Protein AF-A0AAU1FVG0-F1 (afdb_monomer_lite)

pLDDT: mean 93.1, std 7.18, range [60.38, 97.75]

Sequence (55 aa):
MGTRFWPDRATARADIFDFIETFYNRRRLRKHIHWGYLTPHETRLRYRQDQALAA

Secondary structure (DSSP, 8-state):
--PPP-SSHHHHHHHHHHIIIIIIHHH--EEETTTEEE-HHHHHHHHHHHHHHT-

Structure (mmCIF, N/CA/C/O backbone):
data_AF-A0AAU1FVG0-F1
#
_entry.id   AF-A0AAU1FVG0-F1
#
loop_
_atom_site.group_PDB
_atom_site.id
_atom_site.type_symbol
_atom_site.label_atom_id
_atom_site.label_alt_id
_atom_site.label_comp_id
_atom_site.label_asym_id
_atom_site.label_entity_id
_atom_site.label_seq_id
_atom_site.pdbx_PDB_ins_code
_atom_site.Cartn_x
_atom_site.Cartn_y
_atom_site.Cartn_z
_atom_site.occupancy
_atom_site.B_iso_or_equiv
_atom_site.auth_seq_id
_atom_site.auth_comp_id
_atom_site.auth_asym_id
_atom_site.auth_atom_id
_atom_site.pdbx_PDB_model_num
ATOM 1 N N . MET A 1 1 ? 7.650 -22.863 -12.796 1.00 60.38 1 MET A N 1
ATOM 2 C CA . MET A 1 1 ? 7.697 -21.614 -12.004 1.00 60.38 1 MET A CA 1
ATOM 3 C C . MET A 1 1 ? 8.095 -20.491 -12.948 1.00 60.38 1 MET A C 1
ATOM 5 O O . MET A 1 1 ? 9.068 -20.668 -13.665 1.00 60.38 1 MET A O 1
ATOM 9 N N . GLY A 1 2 ? 7.306 -19.419 -13.046 1.00 71.38 2 GLY A N 1
ATOM 10 C CA . GLY A 1 2 ? 7.566 -18.325 -13.987 1.00 71.38 2 GLY A CA 1
ATOM 11 C C . GLY A 1 2 ? 8.497 -17.287 -13.373 1.00 71.38 2 GLY A C 1
ATOM 12 O O . GLY A 1 2 ? 8.068 -16.518 -12.517 1.00 71.38 2 GLY A O 1
ATOM 13 N N . THR A 1 3 ? 9.761 -17.269 -13.787 1.00 77.06 3 THR A N 1
ATOM 14 C CA . THR A 1 3 ? 10.688 -16.193 -13.423 1.00 77.06 3 THR A CA 1
ATOM 15 C C . THR A 1 3 ? 10.358 -14.971 -14.274 1.00 77.06 3 THR A C 1
ATOM 17 O O . THR A 1 3 ? 10.432 -15.034 -15.500 1.00 77.06 3 THR A O 1
ATOM 20 N N . ARG A 1 4 ? 9.967 -13.862 -13.639 1.00 81.25 4 ARG A N 1
ATOM 21 C CA . ARG A 1 4 ? 9.811 -12.577 -14.329 1.00 81.25 4 ARG A CA 1
ATOM 22 C C . ARG A 1 4 ? 11.202 -11.997 -14.573 1.00 81.25 4 ARG A C 1
ATOM 24 O O . ARG A 1 4 ? 11.960 -11.821 -13.623 1.00 81.25 4 ARG A O 1
ATOM 31 N N . PHE A 1 5 ? 11.533 -11.731 -15.832 1.00 89.62 5 PHE A N 1
ATOM 32 C CA . PHE A 1 5 ? 12.769 -11.052 -16.210 1.00 89.62 5 PHE A CA 1
ATOM 33 C C . PHE A 1 5 ? 12.482 -9.578 -16.466 1.00 89.62 5 PHE A C 1
ATOM 35 O O . PHE A 1 5 ? 11.524 -9.241 -17.162 1.00 89.62 5 PHE A O 1
ATOM 42 N N . TRP A 1 6 ? 13.323 -8.714 -15.903 1.00 94.44 6 TRP A N 1
ATOM 43 C CA . TRP A 1 6 ? 13.293 -7.281 -16.167 1.00 94.44 6 TRP A CA 1
ATOM 44 C C . TRP A 1 6 ? 14.475 -6.902 -17.059 1.00 94.44 6 TRP A C 1
ATOM 46 O O . TRP A 1 6 ? 15.579 -7.397 -16.819 1.00 94.44 6 TRP A O 1
ATOM 56 N N . PRO A 1 7 ? 14.263 -6.037 -18.066 1.00 94.38 7 PRO A N 1
ATOM 57 C CA . PRO A 1 7 ? 15.316 -5.635 -18.998 1.00 94.38 7 PRO A CA 1
ATOM 58 C C . PRO A 1 7 ? 16.407 -4.797 -18.321 1.00 94.38 7 PRO A C 1
ATOM 60 O O . PRO A 1 7 ? 17.566 -4.842 -18.722 1.00 94.38 7 PRO A O 1
ATOM 63 N N . ASP A 1 8 ? 16.051 -4.062 -17.267 1.00 96.19 8 ASP A N 1
ATOM 64 C CA . ASP A 1 8 ? 16.965 -3.227 -16.505 1.00 96.19 8 ASP A CA 1
ATOM 65 C C . ASP A 1 8 ? 16.495 -3.055 -15.049 1.00 96.19 8 ASP A C 1
ATOM 67 O O . ASP A 1 8 ? 15.365 -3.384 -14.661 1.00 96.19 8 ASP A O 1
ATOM 71 N N . ARG A 1 9 ? 17.391 -2.514 -14.219 1.00 95.75 9 ARG A N 1
ATOM 72 C CA . ARG A 1 9 ? 17.153 -2.313 -12.786 1.00 95.75 9 ARG A CA 1
ATOM 73 C C . ARG A 1 9 ? 16.094 -1.247 -12.494 1.00 95.75 9 ARG A C 1
ATOM 75 O O . ARG A 1 9 ? 15.432 -1.346 -11.462 1.00 95.75 9 ARG A O 1
ATOM 82 N N . ALA A 1 10 ? 15.954 -0.225 -13.336 1.00 97.62 10 ALA A N 1
ATOM 83 C CA . ALA A 1 10 ? 14.953 0.817 -13.136 1.00 97.62 10 ALA A CA 1
ATOM 84 C C . ALA A 1 10 ? 13.544 0.254 -13.361 1.00 97.62 10 ALA A C 1
ATOM 86 O O . ALA A 1 10 ? 12.678 0.463 -12.513 1.00 97.62 10 ALA A O 1
ATOM 87 N N . THR A 1 11 ? 13.355 -0.551 -14.409 1.00 96.62 11 THR A N 1
ATOM 88 C CA . THR A 1 11 ? 12.092 -1.255 -14.676 1.00 96.62 11 THR A CA 1
ATOM 89 C C . THR A 1 11 ? 11.749 -2.227 -13.545 1.00 96.62 11 THR A C 1
ATOM 91 O O . THR A 1 11 ? 10.637 -2.199 -13.021 1.00 96.62 11 THR A O 1
ATOM 94 N N . ALA A 1 12 ? 12.721 -3.020 -13.077 1.00 95.69 12 ALA A N 1
ATOM 95 C CA . ALA A 1 12 ? 12.518 -3.896 -11.919 1.00 95.69 12 ALA A CA 1
ATOM 96 C C . ALA A 1 12 ? 12.105 -3.116 -10.664 1.00 95.69 12 ALA A C 1
ATOM 98 O O . ALA A 1 12 ? 11.205 -3.520 -9.929 1.00 95.69 12 ALA A O 1
ATOM 99 N N . ARG A 1 13 ? 12.755 -1.975 -10.415 1.00 96.50 13 ARG A N 1
ATOM 100 C CA . ARG A 1 13 ? 12.438 -1.116 -9.277 1.00 96.50 13 ARG A CA 1
ATOM 101 C C . ARG A 1 13 ? 11.008 -0.590 -9.382 1.00 96.50 13 ARG A C 1
ATOM 103 O O . ARG A 1 13 ? 10.273 -0.737 -8.413 1.00 96.50 13 ARG A O 1
ATOM 110 N N . ALA A 1 14 ? 10.614 -0.022 -10.520 1.00 96.56 14 ALA A N 1
ATOM 111 C CA . ALA A 1 14 ? 9.268 0.514 -10.723 1.00 96.56 14 ALA A CA 1
ATOM 112 C C . ALA A 1 14 ? 8.186 -0.548 -10.462 1.00 96.56 14 ALA A C 1
ATOM 114 O O . ALA A 1 14 ? 7.286 -0.311 -9.659 1.00 96.56 14 ALA A O 1
ATOM 115 N N . ASP A 1 15 ? 8.347 -1.743 -11.033 1.00 95.50 15 ASP A N 1
ATOM 116 C CA . ASP A 1 15 ? 7.419 -2.862 -10.838 1.00 95.50 15 ASP A CA 1
ATOM 117 C C . ASP A 1 15 ? 7.316 -3.304 -9.371 1.00 95.50 15 ASP A C 1
ATOM 119 O O . ASP A 1 15 ? 6.233 -3.626 -8.882 1.00 95.50 15 ASP A O 1
ATOM 123 N N . ILE A 1 16 ? 8.441 -3.331 -8.651 1.00 94.88 16 ILE A N 1
ATOM 124 C CA . ILE A 1 16 ? 8.454 -3.674 -7.225 1.00 94.88 16 ILE A CA 1
ATOM 125 C C . ILE A 1 16 ? 7.727 -2.604 -6.406 1.00 94.88 16 ILE A C 1
ATOM 127 O O . ILE A 1 16 ? 6.967 -2.953 -5.503 1.00 94.88 16 ILE A O 1
ATOM 131 N N . PHE A 1 17 ? 7.944 -1.318 -6.699 1.00 96.31 17 PHE A N 1
ATOM 132 C CA . PHE A 1 17 ? 7.248 -0.230 -6.007 1.00 96.31 17 PHE A CA 1
ATOM 133 C C . PHE A 1 17 ? 5.741 -0.294 -6.246 1.00 96.31 17 PHE A C 1
ATOM 135 O O . PHE A 1 17 ? 4.985 -0.272 -5.274 1.00 96.31 17 PHE A O 1
ATOM 142 N N . ASP A 1 18 ? 5.318 -0.470 -7.499 1.00 96.38 18 ASP A N 1
ATOM 143 C CA . ASP A 1 18 ? 3.904 -0.616 -7.839 1.00 96.38 18 ASP A CA 1
ATOM 144 C C . ASP A 1 18 ? 3.277 -1.799 -7.090 1.00 96.38 18 ASP A C 1
ATOM 146 O O . ASP A 1 18 ? 2.285 -1.637 -6.378 1.00 96.38 18 ASP A O 1
ATOM 150 N N . PHE A 1 19 ? 3.923 -2.969 -7.122 1.00 95.06 19 PHE A N 1
ATOM 151 C CA . PHE A 1 19 ? 3.463 -4.136 -6.372 1.00 95.06 19 PHE A CA 1
ATOM 152 C C . PHE A 1 19 ? 3.356 -3.862 -4.865 1.00 95.06 19 PHE A C 1
ATOM 154 O O . PHE A 1 19 ? 2.372 -4.255 -4.227 1.00 95.06 19 PHE A O 1
ATOM 161 N N . ILE A 1 20 ? 4.357 -3.205 -4.270 1.00 96.06 20 ILE A N 1
ATOM 162 C CA . ILE A 1 20 ? 4.366 -2.908 -2.836 1.00 96.06 20 ILE A CA 1
ATOM 163 C C . ILE A 1 20 ? 3.202 -1.979 -2.467 1.00 96.06 20 ILE A C 1
ATOM 165 O O . ILE A 1 20 ? 2.504 -2.235 -1.482 1.00 96.06 20 ILE A O 1
ATOM 169 N N . GLU A 1 21 ? 2.971 -0.916 -3.236 1.00 92.50 21 GLU A N 1
ATOM 170 C CA . GLU A 1 21 ? 1.986 0.118 -2.906 1.00 92.50 21 GLU A CA 1
ATOM 171 C C . GLU A 1 21 ? 0.546 -0.279 -3.230 1.00 92.50 21 GLU A C 1
ATOM 173 O O . GLU A 1 21 ? -0.363 -0.025 -2.430 1.00 92.50 21 GLU A O 1
ATOM 178 N N . THR A 1 22 ? 0.320 -0.897 -4.387 1.00 93.50 22 THR A N 1
ATOM 179 C CA . THR A 1 22 ? -1.034 -1.176 -4.884 1.00 93.50 22 THR A CA 1
ATOM 180 C C . THR A 1 22 ? -1.552 -2.529 -4.416 1.00 93.50 22 THR A C 1
ATOM 182 O O . THR A 1 22 ? -2.750 -2.679 -4.158 1.00 93.50 22 THR A O 1
ATOM 185 N N . PHE A 1 23 ? -0.664 -3.508 -4.230 1.00 94.94 23 PHE A N 1
ATOM 186 C CA . PHE A 1 23 ? -1.049 -4.862 -3.855 1.00 94.94 23 PHE A CA 1
ATOM 187 C C . PHE A 1 23 ? -0.619 -5.212 -2.431 1.00 94.94 23 PHE A C 1
ATOM 189 O O . PHE A 1 23 ? -1.471 -5.456 -1.573 1.00 94.94 23 PHE A O 1
ATOM 196 N N . TYR A 1 24 ? 0.686 -5.229 -2.151 1.00 95.75 24 TYR A N 1
ATOM 197 C CA . TYR A 1 24 ? 1.220 -5.779 -0.905 1.00 95.75 24 TYR A CA 1
ATOM 198 C C . TYR A 1 24 ? 0.687 -5.043 0.327 1.00 95.75 24 TYR A C 1
ATOM 200 O O . TYR A 1 24 ? 0.037 -5.646 1.183 1.00 95.75 24 TYR A O 1
ATOM 208 N N . ASN A 1 25 ? 0.906 -3.728 0.394 1.00 95.75 25 ASN A N 1
ATOM 209 C CA . ASN A 1 25 ? 0.558 -2.909 1.554 1.00 95.75 25 ASN A CA 1
ATOM 210 C C . ASN A 1 25 ? -0.950 -2.811 1.795 1.00 95.75 25 ASN A C 1
ATOM 212 O O . ASN A 1 25 ? -1.357 -2.521 2.918 1.00 95.75 25 ASN A O 1
ATOM 216 N N . ARG A 1 26 ? -1.768 -3.048 0.763 1.00 95.88 26 ARG A N 1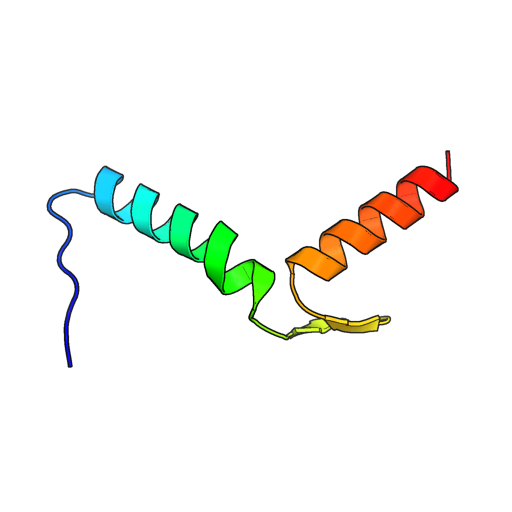
ATOM 217 C CA . ARG A 1 26 ? -3.234 -2.969 0.831 1.00 95.88 26 ARG A CA 1
ATOM 218 C C . ARG A 1 26 ? -3.913 -4.299 1.129 1.00 95.88 26 ARG A C 1
ATOM 220 O O . ARG A 1 26 ? -5.063 -4.289 1.541 1.00 95.88 26 ARG A O 1
ATOM 227 N N . ARG A 1 27 ? -3.247 -5.433 0.889 1.00 95.75 27 ARG A N 1
ATOM 228 C CA . ARG A 1 27 ? -3.877 -6.764 0.992 1.00 95.75 27 ARG A CA 1
ATOM 229 C C . ARG A 1 27 ? -3.234 -7.670 2.031 1.00 95.75 27 ARG A C 1
ATOM 231 O O . ARG A 1 27 ? -3.881 -8.592 2.522 1.00 95.75 27 ARG A O 1
ATOM 238 N N . ARG A 1 28 ? -1.959 -7.460 2.372 1.00 94.94 28 ARG A N 1
ATOM 239 C CA . ARG A 1 28 ? -1.257 -8.346 3.304 1.00 94.94 28 ARG A CA 1
ATOM 240 C C . ARG A 1 28 ? -1.590 -7.987 4.749 1.00 94.94 28 ARG A C 1
ATOM 242 O O . ARG A 1 28 ? -1.053 -7.020 5.279 1.00 94.94 28 ARG A O 1
ATOM 249 N N . LEU A 1 29 ? -2.387 -8.824 5.408 1.00 96.88 29 LEU A N 1
ATOM 250 C CA . LEU A 1 29 ? -2.592 -8.737 6.854 1.00 96.88 29 LEU A CA 1
ATOM 251 C C . LEU A 1 29 ? -1.293 -9.049 7.607 1.00 96.88 29 LEU A C 1
ATOM 253 O O . LEU A 1 29 ? -0.605 -10.037 7.327 1.00 96.88 29 LEU A O 1
ATOM 257 N N . ARG A 1 30 ? -0.965 -8.197 8.579 1.00 95.56 30 ARG A N 1
ATOM 258 C CA . ARG A 1 30 ? 0.142 -8.371 9.521 1.00 95.56 30 ARG A CA 1
ATOM 259 C C . ARG A 1 30 ? -0.349 -8.107 10.940 1.00 95.56 30 ARG A C 1
ATOM 261 O O . ARG A 1 30 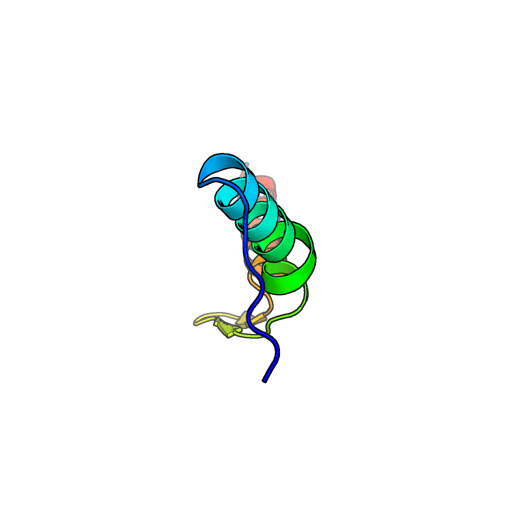? -1.223 -7.275 11.163 1.00 95.56 30 ARG A O 1
ATOM 268 N N . LYS A 1 31 ? 0.221 -8.821 11.911 1.00 96.94 31 LYS A N 1
ATOM 269 C CA . LYS A 1 31 ? -0.081 -8.595 13.325 1.00 96.94 31 LYS A CA 1
ATOM 270 C C . LYS A 1 31 ? 0.557 -7.276 13.770 1.00 96.94 31 LYS A C 1
ATOM 272 O O . LYS A 1 31 ? 1.777 -7.146 13.765 1.00 96.94 31 LYS A O 1
ATOM 277 N N . HIS A 1 32 ? -0.277 -6.317 14.137 1.00 95.38 32 HIS A N 1
ATOM 278 C CA . HIS A 1 32 ? 0.064 -5.072 14.803 1.00 95.38 32 HIS A CA 1
ATOM 279 C C . HIS A 1 32 ? -0.033 -5.249 16.322 1.00 95.38 32 HIS A C 1
ATOM 281 O O . HIS A 1 32 ? -0.961 -5.881 16.828 1.00 95.38 32 HIS A O 1
ATOM 287 N N . ILE A 1 33 ? 0.915 -4.667 17.054 1.00 94.88 33 ILE A N 1
ATOM 288 C CA . ILE A 1 33 ? 1.042 -4.851 18.505 1.00 94.88 33 ILE A CA 1
ATOM 289 C C . ILE A 1 33 ? -0.169 -4.317 19.291 1.00 94.88 33 ILE A C 1
ATOM 291 O O . ILE A 1 33 ? -0.572 -4.942 20.264 1.00 94.88 33 ILE A O 1
ATOM 295 N N . HIS A 1 34 ? -0.796 -3.226 18.836 1.00 94.31 34 HIS A N 1
ATOM 296 C CA . HIS A 1 34 ? -1.925 -2.592 19.540 1.00 94.31 34 HIS A CA 1
ATOM 297 C C . HIS A 1 34 ? -3.304 -2.878 18.934 1.00 94.31 34 HIS A C 1
ATOM 299 O O . HIS A 1 34 ? -4.313 -2.733 19.612 1.00 94.31 34 HIS A O 1
ATOM 305 N N . TRP A 1 35 ? -3.371 -3.264 17.657 1.00 94.75 35 TRP A N 1
ATOM 306 C CA . TRP A 1 35 ? -4.633 -3.278 16.896 1.00 94.75 35 TRP A CA 1
ATOM 307 C C . TRP A 1 35 ? -4.972 -4.640 16.288 1.00 94.75 35 TRP A C 1
ATOM 309 O O . TRP A 1 35 ? -5.854 -4.742 15.440 1.00 94.75 35 TRP A O 1
ATOM 319 N N . GLY A 1 36 ? -4.276 -5.697 16.706 1.00 95.81 36 GLY A N 1
ATOM 320 C CA . GLY A 1 36 ? -4.485 -7.026 16.144 1.00 95.81 36 GLY A CA 1
ATOM 321 C C . GLY A 1 36 ? -4.020 -7.087 14.692 1.00 95.81 36 GLY A C 1
ATOM 322 O O . GLY A 1 36 ? -2.942 -6.603 14.373 1.00 95.81 36 GLY A O 1
ATOM 323 N N . TYR A 1 37 ? -4.782 -7.712 13.800 1.00 97.12 37 TYR A N 1
ATOM 324 C CA . TYR A 1 37 ? -4.376 -7.856 12.401 1.00 97.12 37 TYR A CA 1
ATOM 325 C C . TYR A 1 37 ? -4.835 -6.673 11.558 1.00 97.12 37 TYR A C 1
ATOM 327 O O . TYR A 1 37 ? -6.029 -6.429 11.434 1.00 97.12 37 TYR A O 1
ATOM 335 N N . LEU A 1 38 ? -3.876 -5.987 10.940 1.00 97.75 38 LEU A N 1
ATOM 336 C CA . LEU A 1 38 ? -4.111 -4.890 10.009 1.00 97.75 38 LEU A CA 1
ATOM 337 C C . LEU A 1 38 ? -3.177 -5.005 8.811 1.00 97.75 38 LEU A C 1
ATOM 339 O O . LEU A 1 38 ? -2.077 -5.563 8.888 1.00 97.75 38 LEU A O 1
ATOM 343 N N . THR A 1 39 ? -3.600 -4.445 7.689 1.00 97.56 39 THR A N 1
ATOM 344 C CA . THR A 1 39 ? -2.703 -4.195 6.566 1.00 97.56 39 THR A CA 1
ATOM 345 C C . THR A 1 39 ? -1.777 -3.014 6.882 1.00 97.56 39 THR A C 1
ATOM 347 O O . THR A 1 39 ? -2.150 -2.107 7.635 1.00 97.56 39 THR A O 1
ATOM 350 N N . PRO A 1 40 ? -0.568 -2.961 6.291 1.00 96.69 40 PRO A N 1
ATOM 351 C CA . PRO A 1 40 ? 0.307 -1.794 6.404 1.00 96.69 40 PRO A CA 1
ATOM 352 C C . PRO A 1 40 ? -0.386 -0.470 6.047 1.00 96.69 40 PRO A C 1
ATOM 354 O O . PRO A 1 40 ? -0.132 0.555 6.681 1.00 96.69 40 PRO A O 1
ATOM 357 N N . HIS A 1 41 ? -1.285 -0.492 5.059 1.00 96.81 41 HIS A N 1
ATOM 358 C CA . HIS A 1 41 ? -2.073 0.671 4.667 1.00 96.81 41 HIS A CA 1
ATOM 359 C C . HIS A 1 41 ? -3.018 1.143 5.785 1.00 96.81 41 HIS A C 1
ATOM 361 O O . HIS A 1 41 ? -3.040 2.332 6.103 1.00 96.81 41 HIS A O 1
ATOM 367 N N . GLU A 1 42 ? -3.768 0.235 6.413 1.00 97.25 42 GLU A N 1
ATOM 368 C CA . GLU A 1 42 ? -4.682 0.573 7.516 1.00 97.25 42 GLU A CA 1
ATOM 369 C C . GLU A 1 42 ? -3.935 1.083 8.747 1.00 97.25 42 GLU A C 1
ATOM 371 O O . GLU A 1 42 ? -4.363 2.063 9.354 1.00 97.25 42 GLU A O 1
ATOM 376 N N . THR A 1 43 ? -2.790 0.484 9.081 1.00 96.62 43 THR A N 1
ATOM 377 C CA . THR A 1 43 ? -1.925 0.971 10.164 1.00 96.62 43 THR A CA 1
ATOM 378 C C . THR A 1 43 ? -1.524 2.428 9.928 1.00 96.62 43 THR A C 1
ATOM 380 O O . THR A 1 43 ? -1.657 3.260 10.823 1.00 96.62 43 THR A O 1
ATOM 383 N N . ARG A 1 44 ? -1.096 2.777 8.704 1.00 95.06 44 ARG A N 1
ATOM 384 C CA . ARG A 1 44 ? -0.746 4.164 8.354 1.00 95.06 44 ARG A CA 1
ATOM 385 C C . ARG A 1 44 ? -1.944 5.108 8.450 1.00 95.06 44 ARG A C 1
ATOM 387 O O . ARG A 1 44 ? -1.775 6.248 8.877 1.00 95.06 44 ARG A O 1
ATOM 394 N N . LEU A 1 45 ? -3.128 4.662 8.030 1.00 96.12 45 LEU A N 1
ATOM 395 C CA . LEU A 1 45 ? -4.346 5.467 8.107 1.00 96.12 45 LEU A CA 1
ATOM 396 C C . LEU A 1 45 ? -4.718 5.777 9.560 1.00 96.12 45 LEU A C 1
ATOM 398 O O . LEU A 1 45 ? -4.983 6.934 9.870 1.00 96.12 45 LEU A O 1
ATOM 402 N N . ARG A 1 46 ? -4.661 4.778 10.444 1.00 95.62 46 ARG A N 1
ATOM 403 C CA . ARG A 1 46 ? -4.940 4.960 11.874 1.00 95.62 46 ARG A CA 1
ATOM 404 C C . ARG A 1 46 ? -3.963 5.924 12.528 1.00 95.62 46 ARG A C 1
ATOM 406 O O . ARG A 1 46 ? -4.401 6.877 13.149 1.00 95.62 46 ARG A O 1
ATOM 413 N N . TYR A 1 47 ? -2.659 5.773 12.285 1.00 95.00 47 TYR A N 1
ATOM 414 C CA . TYR A 1 47 ? -1.683 6.742 12.792 1.00 95.00 47 TYR A CA 1
ATOM 415 C C . TYR A 1 47 ? -1.985 8.172 12.334 1.00 95.00 47 TYR A C 1
ATOM 417 O O . TYR A 1 47 ? -1.887 9.098 13.127 1.00 95.00 47 TYR A O 1
ATOM 425 N N . ARG A 1 48 ? -2.379 8.378 11.072 1.00 95.81 48 ARG A N 1
ATOM 426 C CA . ARG A 1 48 ? -2.757 9.715 10.583 1.00 95.81 48 ARG A CA 1
ATOM 427 C C . ARG A 1 48 ? -4.011 10.256 11.265 1.00 95.81 48 ARG A C 1
ATOM 429 O O . ARG A 1 48 ? -4.059 11.447 11.540 1.00 95.81 48 ARG A O 1
ATOM 436 N N . GLN A 1 49 ? -5.002 9.403 11.510 1.00 94.75 49 GLN A N 1
ATOM 437 C CA . GLN A 1 49 ? -6.216 9.776 12.236 1.00 94.75 49 GLN A CA 1
ATOM 438 C C . GLN A 1 49 ? -5.889 10.162 13.679 1.00 94.75 49 GLN A C 1
ATOM 440 O O . GLN A 1 49 ? -6.284 11.237 14.108 1.00 94.75 49 GLN A O 1
ATOM 445 N N . ASP A 1 50 ? -5.098 9.351 14.382 1.00 93.00 50 ASP A N 1
ATOM 446 C CA . ASP A 1 50 ? -4.672 9.631 15.756 1.00 93.00 50 ASP A CA 1
ATOM 447 C C . ASP A 1 50 ? -3.889 10.950 15.842 1.00 93.00 50 ASP A C 1
ATOM 449 O O . ASP A 1 50 ? -4.111 11.745 16.748 1.00 93.0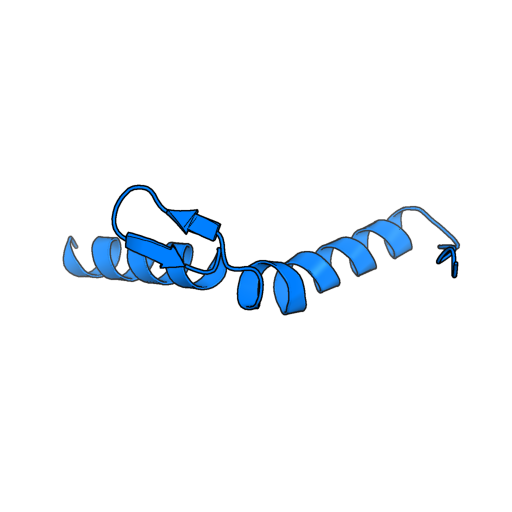0 50 ASP A O 1
ATOM 453 N N . GLN A 1 51 ? -3.006 11.220 14.873 1.00 93.06 51 GLN A N 1
ATOM 454 C CA . GLN A 1 51 ? -2.280 12.494 14.795 1.00 93.06 51 GLN A CA 1
ATOM 455 C C 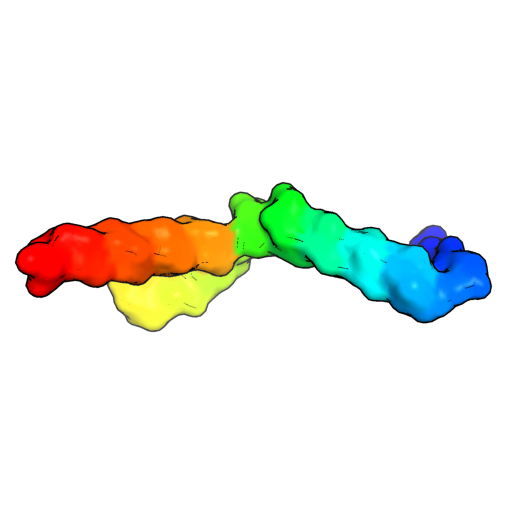. GLN A 1 51 ? -3.209 13.682 14.517 1.00 93.06 51 GLN A C 1
ATOM 457 O O . GLN A 1 51 ? -3.023 14.739 15.107 1.00 93.06 51 GLN A O 1
ATOM 462 N N . ALA A 1 52 ? -4.204 13.520 13.642 1.00 92.50 52 ALA A N 1
ATOM 463 C CA . ALA A 1 52 ? -5.176 14.571 13.349 1.00 92.50 52 ALA A CA 1
ATOM 464 C C . ALA A 1 52 ? -6.107 14.863 14.537 1.00 92.50 52 ALA A C 1
ATOM 466 O O . ALA A 1 52 ? -6.519 16.000 14.708 1.00 92.50 52 ALA A O 1
ATOM 467 N N . LEU A 1 53 ? -6.433 13.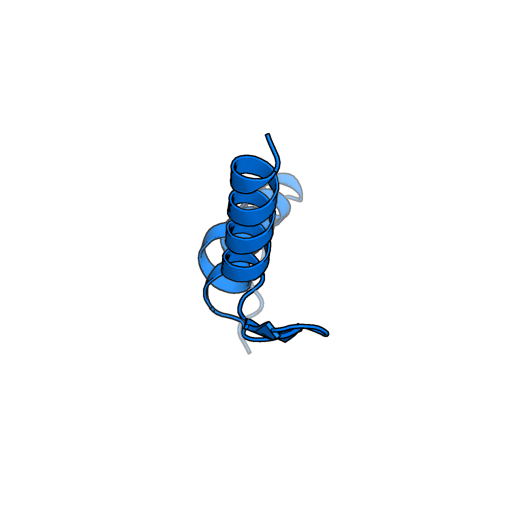852 15.349 1.00 91.19 53 LEU A N 1
ATOM 468 C CA . LEU A 1 53 ? -7.235 14.010 16.566 1.00 91.19 53 LEU A CA 1
ATOM 469 C C . LEU A 1 53 ? -6.452 14.642 17.727 1.00 91.19 53 LEU A C 1
ATOM 471 O O . LEU A 1 53 ? -7.064 15.142 18.665 1.00 91.19 53 LEU A O 1
ATOM 475 N N . ALA A 1 54 ? -5.120 14.579 17.690 1.00 85.50 54 ALA A N 1
ATOM 476 C CA . ALA A 1 54 ? -4.242 15.139 18.714 1.00 85.50 54 ALA A CA 1
ATOM 477 C C . ALA A 1 54 ? -3.824 16.601 18.452 1.00 85.50 54 ALA A C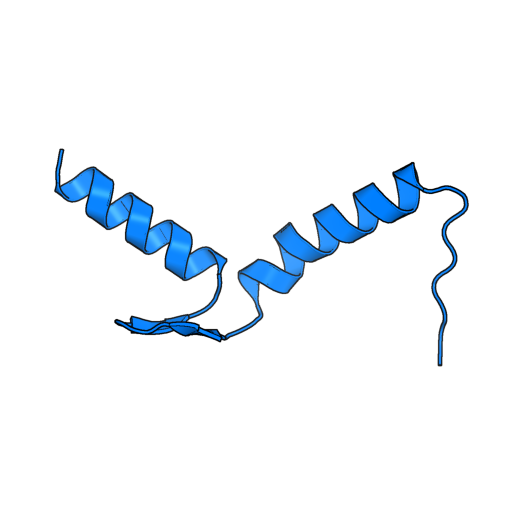 1
ATOM 479 O O . ALA A 1 54 ? -3.158 17.184 19.309 1.00 85.50 54 ALA A O 1
ATOM 480 N N . ALA A 1 55 ? -4.162 17.159 17.284 1.00 71.69 55 ALA A N 1
ATOM 481 C CA . ALA A 1 55 ? -3.861 18.532 16.866 1.00 71.69 55 ALA A CA 1
ATOM 482 C C . ALA A 1 55 ? -5.044 19.472 17.130 1.00 71.69 55 ALA A C 1
ATOM 484 O O . ALA A 1 55 ? -4.777 20.639 17.492 1.00 71.69 55 ALA A O 1
#

Radius of gyration: 15.8 Å; chains: 1; bounding box: 24×40×38 Å

Foldseek 3Di:
DDDDDDPDPVRVVVVVVCCVPVPQQQPDWDQDPPPGTDRVVVVVVVVVVVVVVVD